Protein AF-X1BN57-F1 (afdb_monomer_lite)

Sequence (82 aa):
FPISVDYDDQYYPAIQFADDTYYVFWEDYRFYPPDRSIYAARVTSAGTVIDSAGRLILRDKAYSIDAAFDGVNFLAVIQNDC

Foldseek 3Di:
DDQEPADDDKDAWEWDDADQKIKIKIFDDNDDPDFRWIWIWIAGNVGRTPQNNTDTPGGAAWDYKYWDDPRDDIDIDIDHDD

pLDDT: mean 89.24, std 8.67, range [60.09, 97.62]

Secondary structure (DSSP, 8-state):
--S---SS-EEEEEEEEETTEEEEEEEE--STTT--EEEEEEEETTS-BSSTT-EEEE-S-EEEEEEEE-SS-EEEEEEEP-

Structure (mmCIF, N/CA/C/O backbone):
data_AF-X1BN57-F1
#
_entry.id   AF-X1BN57-F1
#
loop_
_atom_site.group_PDB
_atom_site.id
_atom_site.type_symbol
_atom_site.label_atom_id
_atom_site.label_alt_id
_atom_site.label_comp_id
_atom_site.label_asym_id
_atom_site.label_entity_id
_atom_site.label_seq_id
_atom_site.pdbx_PDB_ins_code
_atom_site.Cartn_x
_atom_site.Cartn_y
_atom_site.Cartn_z
_atom_site.occupancy
_atom_site.B_iso_or_equiv
_atom_site.auth_seq_id
_atom_site.auth_comp_id
_atom_site.auth_asym_id
_atom_site.auth_atom_id
_atom_site.pdbx_PDB_model_num
ATOM 1 N N . PHE A 1 1 ? 3.651 -8.808 13.048 1.00 67.75 1 PHE A N 1
ATOM 2 C CA . PHE A 1 1 ? 2.866 -9.458 11.985 1.00 67.75 1 PHE A CA 1
ATOM 3 C C . PHE A 1 1 ? 3.411 -8.942 10.662 1.00 67.75 1 PHE A C 1
ATOM 5 O O . PHE A 1 1 ? 3.483 -7.723 10.538 1.00 67.75 1 PHE A O 1
ATOM 12 N N . PRO A 1 2 ? 3.896 -9.800 9.751 1.00 84.25 2 PRO A N 1
ATOM 13 C CA . PRO A 1 2 ? 4.284 -9.353 8.414 1.00 84.25 2 PRO A CA 1
ATOM 14 C C . PRO A 1 2 ? 3.034 -8.943 7.618 1.00 84.25 2 PRO A C 1
ATOM 16 O O . PRO A 1 2 ? 1.969 -9.528 7.822 1.00 84.25 2 PRO A O 1
ATOM 19 N N . ILE A 1 3 ? 3.156 -7.927 6.759 1.00 87.94 3 ILE A N 1
ATOM 20 C CA . ILE A 1 3 ? 2.059 -7.458 5.892 1.00 87.94 3 ILE A CA 1
ATOM 21 C C . ILE A 1 3 ? 2.117 -8.156 4.533 1.00 87.94 3 ILE A C 1
ATOM 23 O O . ILE A 1 3 ? 1.134 -8.762 4.122 1.00 87.94 3 ILE A O 1
ATOM 27 N N . SER A 1 4 ? 3.281 -8.122 3.881 1.00 88.44 4 SER A N 1
ATOM 28 C CA . SER A 1 4 ? 3.601 -8.978 2.739 1.00 88.44 4 SER A CA 1
ATOM 29 C C . SER A 1 4 ? 4.439 -10.162 3.218 1.00 88.44 4 SER A C 1
ATOM 31 O O . SER A 1 4 ? 5.299 -10.004 4.089 1.00 88.44 4 SER A O 1
ATOM 33 N N . VAL A 1 5 ? 4.162 -11.344 2.672 1.00 88.81 5 VAL A N 1
ATOM 34 C CA . VAL A 1 5 ? 4.920 -12.586 2.915 1.00 88.81 5 VAL A CA 1
ATOM 35 C C . VAL A 1 5 ? 5.384 -13.234 1.608 1.00 88.81 5 VAL A C 1
ATOM 37 O O . VAL A 1 5 ? 5.803 -14.390 1.608 1.00 88.81 5 VAL A O 1
ATOM 40 N N . ASP A 1 6 ? 5.262 -12.507 0.498 1.00 88.50 6 ASP A N 1
ATOM 41 C CA . ASP A 1 6 ? 5.666 -12.975 -0.820 1.00 88.50 6 ASP A CA 1
ATOM 42 C C . ASP A 1 6 ? 7.185 -12.943 -1.002 1.00 88.50 6 ASP A C 1
ATOM 44 O O . ASP A 1 6 ? 7.931 -12.369 -0.208 1.00 88.50 6 ASP A O 1
ATOM 48 N N . TYR A 1 7 ? 7.632 -13.622 -2.055 1.00 84.44 7 TYR A N 1
ATOM 49 C CA . TYR A 1 7 ? 9.035 -13.672 -2.442 1.00 84.44 7 TYR A CA 1
ATOM 50 C C . TYR A 1 7 ? 9.524 -12.327 -3.005 1.00 84.44 7 TYR A C 1
ATOM 52 O O . TYR A 1 7 ? 8.725 -11.474 -3.392 1.00 84.44 7 TYR A O 1
ATOM 60 N N . ASP A 1 8 ? 10.850 -12.196 -3.082 1.00 88.00 8 ASP A N 1
ATOM 61 C CA . ASP A 1 8 ? 11.583 -10.995 -3.500 1.00 88.00 8 ASP A CA 1
ATOM 62 C C . ASP A 1 8 ? 11.396 -9.798 -2.560 1.00 88.00 8 ASP A C 1
ATOM 64 O O . ASP A 1 8 ? 10.925 -9.938 -1.430 1.00 88.00 8 ASP A O 1
ATOM 68 N N . ASP A 1 9 ? 11.881 -8.635 -2.985 1.00 88.75 9 ASP A N 1
ATOM 69 C CA . ASP A 1 9 ? 11.990 -7.472 -2.123 1.00 88.75 9 ASP A CA 1
ATOM 70 C C . ASP A 1 9 ? 10.673 -6.686 -2.027 1.00 88.75 9 ASP A C 1
ATOM 72 O O . ASP A 1 9 ? 9.956 -6.486 -3.016 1.00 88.75 9 ASP A O 1
ATOM 76 N N . GLN A 1 10 ? 10.400 -6.171 -0.826 1.00 89.50 10 GLN A N 1
ATOM 77 C CA . GLN A 1 10 ? 9.351 -5.188 -0.572 1.00 89.50 10 GLN A CA 1
ATOM 78 C C . GLN A 1 10 ? 9.959 -3.908 -0.008 1.00 89.50 10 GLN A C 1
ATOM 80 O O . GLN A 1 10 ? 10.664 -3.939 1.004 1.00 89.50 10 GLN A O 1
ATOM 85 N N . TYR A 1 11 ? 9.667 -2.776 -0.646 1.00 90.44 11 TYR A N 1
ATOM 86 C CA . TYR A 1 11 ? 10.290 -1.496 -0.320 1.00 90.44 11 TYR A CA 1
ATOM 87 C C . TYR A 1 11 ? 9.278 -0.368 -0.122 1.00 90.44 11 TYR A C 1
ATOM 89 O O . TYR A 1 11 ? 8.100 -0.481 -0.457 1.00 90.44 11 TYR A O 1
ATOM 97 N N . TYR A 1 12 ? 9.791 0.722 0.456 1.00 91.38 12 TYR A N 1
ATOM 98 C CA . TYR A 1 12 ? 9.143 2.030 0.562 1.00 91.38 12 TYR A CA 1
ATOM 99 C C . TYR A 1 12 ? 7.673 1.967 1.007 1.00 91.38 12 TYR A C 1
ATOM 101 O O . TYR A 1 12 ? 6.783 2.410 0.281 1.00 91.38 12 TYR A O 1
ATOM 109 N N . PRO A 1 13 ? 7.389 1.402 2.197 1.00 93.50 13 PRO A N 1
ATOM 110 C CA . PRO A 1 13 ? 6.022 1.324 2.663 1.00 93.50 13 PRO A CA 1
ATOM 111 C C . PRO A 1 13 ? 5.462 2.721 2.947 1.00 93.50 13 PRO A C 1
ATOM 113 O O . PRO A 1 13 ? 6.124 3.547 3.580 1.00 93.50 13 PRO A O 1
ATOM 116 N N . ALA A 1 14 ? 4.211 2.939 2.559 1.00 94.69 14 ALA A N 1
ATOM 117 C CA . ALA A 1 14 ? 3.421 4.101 2.944 1.00 94.69 14 ALA A CA 1
ATOM 118 C C . ALA A 1 14 ? 2.187 3.652 3.723 1.00 94.69 14 ALA A C 1
ATOM 120 O O . ALA A 1 14 ? 1.652 2.564 3.495 1.00 94.69 14 ALA A O 1
ATOM 121 N N . ILE A 1 15 ? 1.731 4.482 4.658 1.00 95.56 15 ILE A N 1
ATOM 122 C CA . ILE A 1 15 ? 0.594 4.160 5.516 1.00 95.56 15 ILE A CA 1
ATOM 123 C C . ILE A 1 15 ? -0.367 5.334 5.610 1.00 95.56 15 ILE A C 1
ATOM 125 O O . ILE A 1 15 ? 0.045 6.466 5.841 1.00 95.56 15 ILE A O 1
ATOM 129 N N . GLN A 1 16 ? -1.659 5.036 5.509 1.00 96.94 16 GLN A N 1
ATOM 130 C CA . GLN A 1 16 ? -2.729 5.986 5.785 1.00 96.94 16 GLN A CA 1
ATOM 131 C C . GLN A 1 16 ? -3.807 5.311 6.629 1.00 96.94 16 GLN A C 1
ATOM 133 O O . GLN A 1 16 ? -4.222 4.189 6.346 1.00 96.94 16 GLN A O 1
ATOM 138 N N . PHE A 1 17 ? -4.280 5.998 7.664 1.00 96.75 17 PHE A N 1
ATOM 139 C CA . PHE A 1 17 ? -5.421 5.544 8.453 1.00 96.75 17 PHE A CA 1
ATOM 140 C C . PHE A 1 17 ? -6.702 6.210 7.949 1.00 96.75 17 PHE A C 1
ATOM 142 O O . PHE A 1 17 ? -6.748 7.433 7.810 1.00 96.75 17 PHE A O 1
ATOM 149 N N . ALA A 1 18 ? -7.728 5.415 7.669 1.00 96.25 18 ALA A N 1
ATOM 150 C CA . ALA A 1 18 ? -9.042 5.894 7.258 1.00 96.25 18 ALA A CA 1
ATOM 151 C C . ALA A 1 18 ? -10.114 4.920 7.757 1.00 96.25 18 ALA A C 1
ATOM 153 O O . ALA A 1 18 ? -9.940 3.707 7.650 1.00 96.25 18 ALA A O 1
ATOM 154 N N . ASP A 1 19 ? -11.203 5.445 8.318 1.00 93.69 19 ASP A N 1
ATOM 155 C CA . ASP A 1 19 ? -12.376 4.664 8.740 1.00 93.69 19 ASP A CA 1
ATOM 156 C C . ASP A 1 19 ? -12.042 3.407 9.578 1.00 93.69 19 ASP A C 1
ATOM 158 O O . ASP A 1 19 ? -12.427 2.287 9.248 1.00 93.69 19 ASP A O 1
ATOM 162 N N . ASP A 1 20 ? -11.273 3.586 10.661 1.00 95.25 20 ASP A N 1
ATOM 163 C CA . ASP A 1 20 ? -10.817 2.519 11.579 1.00 95.25 20 ASP A CA 1
ATOM 164 C C . ASP A 1 20 ? -9.951 1.411 10.933 1.00 95.25 20 ASP A C 1
ATOM 166 O O . ASP A 1 20 ? -9.767 0.316 11.470 1.00 95.25 20 ASP A O 1
ATOM 170 N N . THR A 1 21 ? -9.385 1.699 9.761 1.00 96.94 21 THR A N 1
ATOM 171 C CA . THR A 1 21 ? -8.569 0.765 8.984 1.00 96.94 21 THR A CA 1
ATOM 172 C C . THR A 1 21 ? -7.256 1.419 8.568 1.00 96.94 21 THR A C 1
ATOM 174 O O . THR A 1 21 ? -7.220 2.541 8.061 1.00 96.94 21 THR A O 1
ATOM 177 N N . TYR A 1 22 ? -6.149 0.705 8.748 1.00 97.12 22 TYR A N 1
ATOM 178 C CA . TYR A 1 22 ? -4.871 1.075 8.153 1.00 97.12 22 TYR A CA 1
ATOM 179 C C . TYR A 1 22 ? -4.812 0.572 6.715 1.00 97.12 22 TYR A C 1
ATOM 181 O O . TYR A 1 22 ? -5.048 -0.605 6.448 1.00 97.12 22 TYR A O 1
ATOM 189 N N . TYR A 1 23 ? -4.440 1.454 5.804 1.00 96.81 23 TYR A N 1
ATOM 190 C CA . TYR A 1 23 ? -4.104 1.143 4.427 1.00 96.81 23 TYR A CA 1
ATOM 191 C C . TYR A 1 23 ? -2.590 1.198 4.325 1.00 96.81 23 TYR A C 1
ATOM 193 O O . TYR A 1 23 ? -1.993 2.259 4.507 1.00 96.81 23 TYR A O 1
ATOM 201 N N . VAL A 1 24 ? -1.977 0.043 4.102 1.00 96.50 24 VAL A N 1
ATOM 202 C CA . VAL A 1 24 ? -0.531 -0.090 3.947 1.00 96.50 24 VAL A CA 1
ATOM 203 C C . VAL A 1 24 ? -0.256 -0.333 2.480 1.00 96.50 24 VAL A C 1
ATOM 205 O O . VAL A 1 24 ? -0.811 -1.272 1.918 1.00 96.50 24 VAL A O 1
ATOM 208 N N . PHE A 1 25 ? 0.591 0.490 1.881 1.00 95.19 25 PHE A N 1
ATOM 209 C CA . PHE A 1 25 ? 1.049 0.366 0.504 1.00 95.19 25 PHE A CA 1
ATOM 210 C C . PHE A 1 25 ? 2.538 0.050 0.498 1.00 95.19 25 PHE A C 1
ATOM 212 O O . PHE A 1 25 ? 3.239 0.454 1.423 1.00 95.19 25 PHE A O 1
ATOM 219 N N . TRP A 1 26 ? 3.025 -0.662 -0.511 1.00 93.31 26 TRP A N 1
ATOM 220 C CA . TRP A 1 26 ? 4.450 -0.940 -0.678 1.00 93.31 26 TRP A CA 1
ATOM 221 C C . TRP A 1 26 ? 4.789 -1.211 -2.142 1.00 93.31 26 TRP A C 1
ATOM 223 O O . TRP A 1 26 ? 3.933 -1.626 -2.929 1.00 93.31 26 TRP A O 1
ATOM 233 N N . GLU A 1 27 ? 6.052 -0.996 -2.488 1.00 91.69 27 GLU A N 1
ATOM 234 C CA . GLU A 1 27 ? 6.631 -1.524 -3.717 1.00 91.69 27 GLU A CA 1
ATOM 235 C C . GLU A 1 27 ? 6.918 -3.002 -3.562 1.00 91.69 27 GLU A C 1
ATOM 237 O O . GLU A 1 27 ? 7.505 -3.423 -2.565 1.00 91.69 27 GLU A O 1
ATOM 242 N N . ASP A 1 28 ? 6.551 -3.774 -4.573 1.00 91.00 28 ASP A N 1
ATOM 243 C CA . ASP A 1 28 ? 6.710 -5.212 -4.571 1.00 91.00 28 ASP A CA 1
ATOM 244 C C . ASP A 1 28 ? 7.336 -5.706 -5.876 1.00 91.00 28 ASP A C 1
ATOM 246 O O . ASP A 1 28 ? 6.891 -5.362 -6.978 1.00 91.00 28 ASP A O 1
ATOM 250 N N . TYR A 1 29 ? 8.379 -6.522 -5.720 1.00 89.06 29 TYR A N 1
ATOM 251 C CA . TYR A 1 29 ? 9.204 -7.054 -6.801 1.00 89.06 29 TYR A CA 1
ATOM 252 C C . TYR A 1 29 ? 8.910 -8.524 -7.102 1.00 89.06 29 TYR A C 1
ATOM 254 O O . TYR A 1 29 ? 9.639 -9.135 -7.879 1.00 89.06 29 TYR A O 1
ATOM 262 N N . ARG A 1 30 ? 7.824 -9.093 -6.556 1.00 86.75 30 ARG A N 1
ATOM 263 C CA . ARG A 1 30 ? 7.463 -10.514 -6.723 1.00 86.75 30 ARG A CA 1
ATOM 264 C C . ARG A 1 30 ? 7.221 -10.965 -8.173 1.00 86.75 30 ARG A C 1
ATOM 266 O O . ARG A 1 30 ? 6.916 -12.135 -8.406 1.00 86.75 30 ARG A O 1
ATOM 273 N N . PHE A 1 31 ? 7.276 -10.060 -9.157 1.00 80.31 31 PHE A N 1
ATOM 274 C CA . PHE A 1 31 ? 7.144 -10.372 -10.582 1.00 80.31 31 PHE A CA 1
ATOM 275 C C . PHE A 1 31 ? 8.421 -10.025 -11.366 1.00 80.31 31 PHE A C 1
ATOM 277 O O . PHE A 1 31 ? 8.992 -8.947 -11.233 1.00 80.31 31 PHE A O 1
ATOM 284 N N . TYR A 1 32 ? 8.835 -10.965 -12.224 1.00 65.50 32 TYR A N 1
ATOM 285 C CA . TYR A 1 32 ? 10.058 -10.925 -13.039 1.00 65.50 32 TYR A CA 1
ATOM 286 C C . TYR A 1 32 ? 10.144 -9.665 -13.946 1.00 65.50 32 TYR A C 1
ATOM 288 O O . TYR A 1 32 ? 9.115 -9.208 -14.441 1.00 65.50 32 TYR A O 1
ATOM 296 N N . PRO A 1 33 ? 11.346 -9.094 -14.179 1.00 67.62 33 PRO A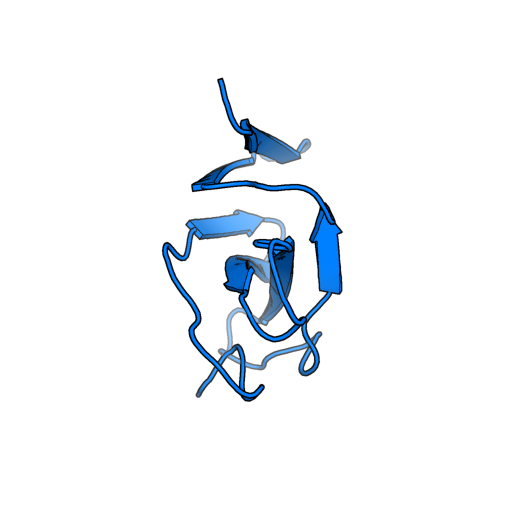 N 1
ATOM 297 C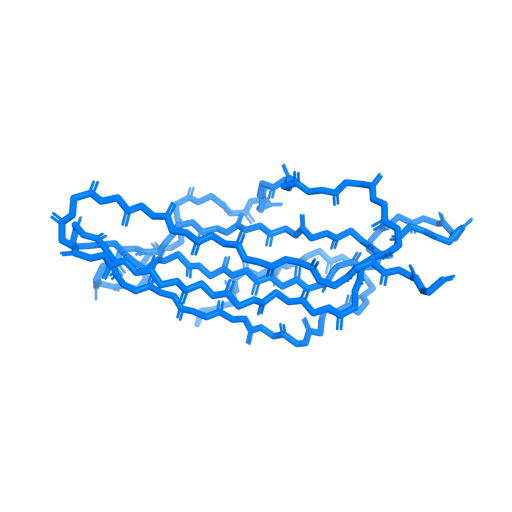 CA . PRO A 1 33 ? 11.533 -7.677 -14.499 1.00 67.62 33 PRO A CA 1
ATOM 298 C C . PRO A 1 33 ? 11.019 -7.129 -15.846 1.00 67.62 33 PRO A C 1
ATOM 300 O O . PRO A 1 33 ? 11.025 -7.844 -16.852 1.00 67.62 33 PRO A O 1
ATOM 303 N N . PRO A 1 34 ? 10.748 -5.799 -15.890 1.00 64.12 34 PRO A N 1
ATOM 304 C CA . PRO A 1 34 ? 10.929 -4.840 -14.793 1.00 64.12 34 PRO A CA 1
ATOM 305 C C . PRO A 1 34 ? 9.593 -4.372 -14.189 1.00 64.12 34 PRO A C 1
ATOM 307 O O . PRO A 1 34 ? 9.234 -3.211 -14.345 1.00 64.12 34 PRO A O 1
ATOM 310 N N . ASP A 1 35 ? 8.875 -5.236 -13.471 1.00 73.00 35 ASP A N 1
ATOM 311 C CA . ASP A 1 35 ? 7.601 -4.850 -12.850 1.00 73.00 35 ASP A CA 1
ATOM 312 C C . ASP A 1 35 ? 7.795 -4.514 -11.359 1.00 73.00 35 ASP A C 1
ATOM 314 O O . ASP A 1 35 ? 7.570 -5.355 -10.493 1.00 73.00 35 ASP A O 1
ATOM 318 N N . ARG A 1 36 ? 8.183 -3.268 -11.044 1.00 84.62 36 ARG A N 1
ATOM 319 C CA . ARG A 1 36 ? 8.040 -2.714 -9.680 1.00 84.62 36 ARG A CA 1
ATOM 320 C C . ARG A 1 36 ? 6.590 -2.322 -9.470 1.00 84.62 36 ARG A C 1
ATOM 322 O O . ARG A 1 36 ? 6.182 -1.261 -9.919 1.00 84.62 36 ARG A O 1
ATOM 329 N N . SER A 1 37 ? 5.798 -3.188 -8.862 1.00 89.00 37 SER A N 1
ATOM 330 C CA . SER A 1 37 ? 4.361 -2.947 -8.733 1.00 89.00 37 SER A CA 1
ATOM 331 C C . SER A 1 37 ? 4.024 -2.350 -7.374 1.00 89.00 37 SER A C 1
ATOM 333 O O . SER A 1 37 ? 4.642 -2.702 -6.373 1.00 89.00 37 SER A O 1
ATOM 335 N N . ILE A 1 38 ? 2.996 -1.505 -7.315 1.00 91.31 38 ILE A N 1
ATOM 336 C CA . ILE A 1 38 ? 2.456 -1.038 -6.038 1.00 91.31 38 ILE A CA 1
ATOM 337 C C . ILE A 1 38 ? 1.382 -2.007 -5.575 1.00 91.31 38 ILE A C 1
ATOM 339 O O . ILE A 1 38 ? 0.393 -2.247 -6.277 1.00 91.31 38 ILE A O 1
ATOM 343 N N . TYR A 1 39 ? 1.570 -2.529 -4.372 1.00 93.88 39 TYR A N 1
ATOM 344 C CA . TYR A 1 39 ? 0.595 -3.339 -3.663 1.00 93.88 39 TYR A CA 1
ATOM 345 C C . TYR A 1 39 ? 0.050 -2.594 -2.455 1.00 93.88 39 TYR A C 1
ATOM 347 O O . TYR A 1 39 ? 0.668 -1.657 -1.952 1.00 93.88 39 TYR A O 1
ATOM 355 N N . ALA A 1 40 ? -1.121 -3.022 -1.993 1.00 95.88 40 ALA A N 1
ATOM 356 C CA . ALA A 1 40 ? -1.705 -2.549 -0.754 1.00 95.88 40 ALA A CA 1
ATOM 357 C C . ALA A 1 40 ? -2.389 -3.660 0.038 1.00 95.88 40 ALA A C 1
ATOM 359 O O . ALA A 1 40 ? -2.884 -4.636 -0.521 1.00 95.88 40 ALA A O 1
ATOM 360 N N . ALA A 1 41 ? -2.496 -3.470 1.344 1.00 97.25 41 ALA A N 1
ATOM 361 C CA . ALA A 1 41 ? -3.295 -4.303 2.218 1.00 97.25 41 ALA A CA 1
ATOM 362 C C . ALA A 1 41 ? -3.995 -3.442 3.257 1.00 97.25 41 ALA A C 1
ATOM 364 O O . ALA A 1 41 ? -3.418 -2.498 3.804 1.00 97.25 41 ALA A O 1
ATOM 365 N N . ARG A 1 42 ? -5.241 -3.801 3.559 1.00 97.31 42 ARG A N 1
ATOM 366 C CA . ARG A 1 42 ? -5.927 -3.272 4.731 1.00 97.31 42 ARG A CA 1
ATOM 367 C C . ARG A 1 42 ? -5.516 -4.049 5.970 1.00 97.31 42 ARG A C 1
ATOM 369 O O . ARG A 1 42 ? -5.418 -5.277 5.944 1.00 97.31 42 ARG A O 1
ATOM 376 N N . VAL A 1 43 ? -5.329 -3.329 7.065 1.00 97.62 43 VAL A N 1
ATOM 377 C CA . VAL A 1 43 ? -5.019 -3.874 8.383 1.00 97.62 43 VAL A CA 1
ATOM 378 C C . VAL A 1 43 ? -5.980 -3.244 9.383 1.00 97.62 43 VAL A C 1
ATOM 380 O O . VAL A 1 43 ? -6.170 -2.031 9.389 1.00 97.62 43 VAL A O 1
ATOM 383 N N . THR A 1 44 ? -6.620 -4.056 10.219 1.00 96.62 44 THR A N 1
ATOM 384 C CA . THR A 1 44 ? -7.522 -3.541 11.261 1.00 96.62 44 THR A CA 1
ATOM 385 C C . THR A 1 44 ? -6.753 -2.720 12.299 1.00 96.62 44 THR A C 1
ATOM 387 O O . THR A 1 44 ? -5.545 -2.903 12.468 1.00 96.62 44 THR A O 1
ATOM 390 N N . SER A 1 45 ? -7.448 -1.880 13.071 1.00 95.38 45 SER A N 1
ATOM 391 C CA . SER A 1 45 ? -6.862 -1.174 14.224 1.00 95.38 45 SER A CA 1
ATOM 392 C C . SER A 1 45 ? -6.263 -2.114 15.285 1.00 95.38 45 SER A C 1
ATOM 394 O O . SER A 1 45 ? -5.338 -1.743 16.004 1.00 95.38 45 SER A O 1
ATOM 396 N N . ALA A 1 46 ? -6.710 -3.374 15.320 1.00 95.19 46 ALA A N 1
ATOM 397 C CA . ALA A 1 46 ? -6.144 -4.446 16.141 1.00 95.19 46 ALA A CA 1
ATOM 398 C C . ALA A 1 46 ? -4.915 -5.152 15.516 1.00 95.19 46 ALA A C 1
ATOM 400 O O . ALA A 1 46 ? -4.402 -6.112 16.090 1.00 95.19 46 ALA A O 1
ATOM 401 N N . GLY A 1 47 ? -4.448 -4.727 14.337 1.00 93.25 47 GLY A N 1
ATOM 402 C CA . GLY A 1 47 ? -3.266 -5.283 13.666 1.00 93.25 47 GLY A CA 1
ATOM 403 C C . GLY A 1 47 ? -3.515 -6.560 12.855 1.00 93.25 47 GLY A C 1
ATOM 404 O O . GLY A 1 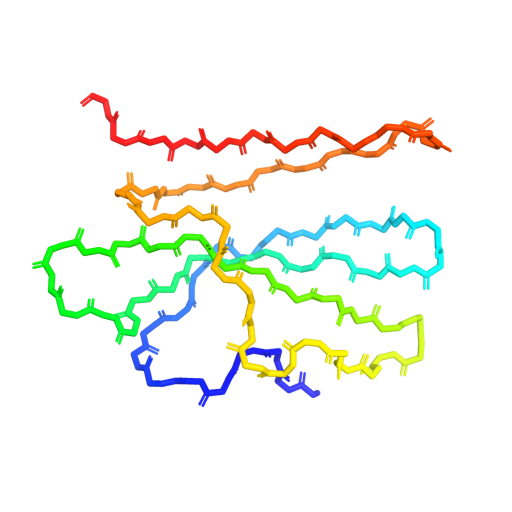47 ? -2.564 -7.264 12.519 1.00 93.25 47 GLY A O 1
ATOM 405 N N . THR A 1 48 ? -4.772 -6.891 12.541 1.00 95.38 48 THR A N 1
ATOM 406 C CA . THR A 1 48 ? -5.107 -8.053 11.699 1.00 95.38 48 THR A CA 1
ATOM 407 C C . THR A 1 48 ? -5.034 -7.674 10.225 1.00 95.38 48 THR A C 1
ATOM 409 O O . THR A 1 48 ? -5.747 -6.772 9.792 1.00 95.38 48 THR A O 1
ATOM 412 N N . VAL A 1 49 ? -4.202 -8.369 9.444 1.00 96.00 49 VAL A N 1
ATOM 413 C CA . VAL A 1 49 ? -4.100 -8.161 7.990 1.00 96.00 49 VAL A CA 1
ATOM 414 C C . VAL A 1 49 ? -5.328 -8.759 7.305 1.00 96.00 49 VAL A C 1
ATOM 416 O O . VAL A 1 49 ? -5.579 -9.957 7.412 1.00 96.00 49 VAL A O 1
ATOM 419 N N . ILE A 1 50 ? -6.097 -7.919 6.615 1.00 96.19 50 ILE A N 1
ATOM 420 C CA . ILE A 1 50 ? -7.335 -8.301 5.925 1.00 96.19 50 ILE A CA 1
ATOM 421 C C . ILE A 1 50 ? -7.016 -8.847 4.532 1.00 96.19 50 ILE A C 1
ATOM 423 O O . ILE A 1 50 ? -7.529 -9.890 4.137 1.00 96.19 50 ILE A O 1
ATOM 427 N N . ASP A 1 51 ? -6.152 -8.152 3.791 1.00 95.88 51 ASP A N 1
ATOM 428 C CA . ASP A 1 51 ? -5.774 -8.525 2.428 1.00 95.88 51 ASP A CA 1
ATOM 429 C C . ASP A 1 51 ? -4.388 -9.201 2.439 1.00 95.88 51 ASP A C 1
ATOM 431 O O . ASP A 1 51 ? -3.388 -8.610 2.039 1.00 95.88 51 ASP A O 1
ATOM 435 N N . SER A 1 52 ? -4.312 -10.435 2.946 1.00 91.31 52 SER A N 1
ATOM 436 C CA . SER A 1 52 ? -3.043 -11.128 3.251 1.00 91.31 52 SER A CA 1
ATOM 437 C C . SER A 1 52 ? -2.155 -11.462 2.048 1.00 91.31 52 SER A C 1
ATOM 439 O O . SER A 1 52 ? -0.954 -11.631 2.218 1.00 91.31 52 SER A O 1
ATOM 441 N N . ALA A 1 53 ? -2.721 -11.550 0.843 1.00 89.00 53 ALA A N 1
ATOM 442 C CA . ALA A 1 53 ? -1.953 -11.708 -0.397 1.00 89.00 53 ALA A CA 1
ATOM 443 C C . ALA A 1 53 ? -1.440 -10.365 -0.955 1.00 89.00 53 ALA A C 1
ATOM 445 O O . ALA A 1 53 ? -0.730 -10.334 -1.959 1.00 89.00 53 ALA A O 1
ATOM 446 N N . GLY A 1 54 ? -1.847 -9.248 -0.345 1.00 92.56 54 GLY A N 1
ATOM 447 C CA . GLY A 1 54 ? -1.777 -7.932 -0.955 1.00 92.56 54 GLY A CA 1
ATOM 448 C C . GLY A 1 54 ? -2.736 -7.788 -2.140 1.00 92.56 54 GLY A C 1
ATOM 449 O O . GLY A 1 54 ? -3.185 -8.746 -2.771 1.00 92.56 54 GLY A O 1
ATOM 450 N N . ARG A 1 55 ? -3.078 -6.545 -2.449 1.00 93.69 55 ARG A N 1
ATOM 451 C CA . ARG A 1 55 ? -3.873 -6.158 -3.610 1.00 93.69 55 ARG A CA 1
ATOM 452 C C . ARG A 1 55 ? -3.001 -5.332 -4.528 1.00 93.69 55 ARG A C 1
ATOM 454 O O . ARG A 1 55 ? -2.496 -4.297 -4.112 1.00 93.69 55 ARG A O 1
ATOM 461 N N . LEU A 1 56 ? -2.870 -5.771 -5.772 1.00 92.38 56 LEU A N 1
ATOM 462 C CA . LEU A 1 56 ? -2.213 -4.996 -6.813 1.00 92.38 56 LEU A CA 1
ATOM 463 C C . LEU A 1 56 ? -2.997 -3.700 -7.053 1.00 92.38 56 LEU A C 1
ATOM 465 O O . LEU A 1 56 ? -4.180 -3.748 -7.395 1.00 92.38 56 LEU A O 1
ATOM 469 N N . ILE A 1 57 ? -2.338 -2.562 -6.860 1.00 91.75 57 ILE A N 1
ATOM 470 C CA . ILE A 1 57 ? -2.881 -1.227 -7.127 1.00 91.75 57 ILE A CA 1
ATOM 471 C C . ILE A 1 57 ? -2.432 -0.754 -8.502 1.00 91.75 57 ILE A C 1
ATOM 473 O O . 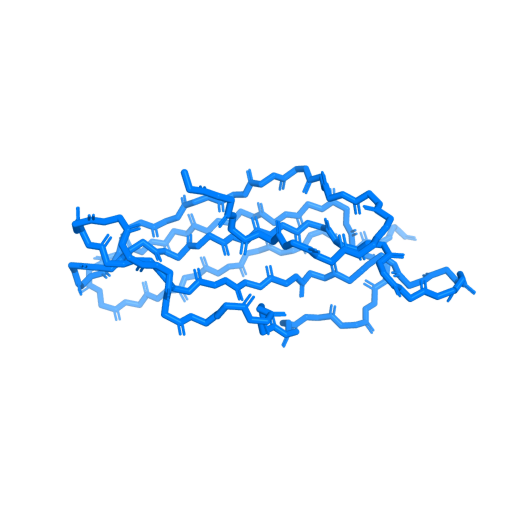ILE A 1 57 ? -3.250 -0.301 -9.299 1.00 91.75 57 ILE A O 1
ATOM 477 N N . LEU A 1 58 ? -1.139 -0.901 -8.790 1.00 89.06 58 LEU A N 1
ATOM 478 C CA . LEU A 1 58 ? -0.551 -0.489 -10.054 1.00 89.06 58 LEU A CA 1
ATOM 479 C C . LEU A 1 58 ? 0.500 -1.501 -10.498 1.00 89.06 58 LEU A C 1
ATOM 481 O O . LEU A 1 58 ? 1.403 -1.837 -9.734 1.00 89.06 58 LEU A O 1
ATOM 485 N N . ARG A 1 59 ? 0.379 -1.954 -11.749 1.00 86.69 59 ARG A N 1
ATOM 486 C CA . ARG A 1 59 ? 1.381 -2.776 -12.432 1.00 86.69 59 ARG A CA 1
ATOM 487 C C . ARG A 1 59 ? 2.072 -1.951 -13.505 1.00 86.69 59 ARG A C 1
ATOM 489 O O . ARG A 1 59 ? 1.753 -2.058 -14.684 1.00 86.69 59 ARG A O 1
ATOM 496 N N . ASP A 1 60 ? 2.960 -1.090 -13.055 1.00 78.94 60 ASP A N 1
ATOM 497 C CA . ASP A 1 60 ? 3.810 -0.244 -13.882 1.00 78.94 60 ASP A CA 1
ATOM 498 C C . ASP A 1 60 ? 5.006 0.164 -13.028 1.00 78.94 60 ASP A C 1
ATOM 500 O O . ASP A 1 60 ? 4.867 0.171 -11.808 1.00 78.94 60 ASP A O 1
ATOM 504 N N . LYS A 1 61 ? 6.150 0.492 -13.632 1.00 76.50 61 LYS A N 1
ATOM 505 C CA . LYS A 1 61 ? 7.368 0.869 -12.903 1.00 76.50 61 LYS A CA 1
ATOM 506 C C . LYS A 1 61 ? 7.128 2.095 -12.016 1.00 76.50 61 LYS A C 1
ATOM 508 O O . LYS A 1 61 ? 7.275 3.237 -12.455 1.00 76.50 61 LYS A O 1
ATOM 513 N N . ALA A 1 62 ? 6.794 1.834 -10.761 1.00 77.00 62 ALA A N 1
ATOM 514 C CA . ALA A 1 62 ? 6.512 2.833 -9.747 1.00 77.00 62 ALA A CA 1
ATOM 515 C C . ALA A 1 62 ? 7.534 2.743 -8.607 1.00 77.00 62 ALA A C 1
ATOM 517 O O . ALA A 1 62 ? 8.013 1.657 -8.280 1.00 77.00 62 ALA A O 1
ATOM 518 N N . TYR A 1 63 ? 7.889 3.902 -8.047 1.00 76.44 63 TYR A N 1
ATOM 519 C CA . TYR A 1 63 ? 9.047 4.074 -7.148 1.00 76.44 63 TYR A CA 1
ATOM 520 C C . TYR A 1 63 ? 8.726 4.811 -5.848 1.00 76.44 63 TYR A C 1
ATOM 522 O O . TYR A 1 63 ? 9.617 5.068 -5.039 1.00 76.44 63 TYR A O 1
ATOM 530 N N . SER A 1 64 ? 7.483 5.252 -5.684 1.00 81.62 64 SER A N 1
ATOM 531 C CA . SER A 1 64 ? 6.972 5.703 -4.399 1.00 81.62 64 SER A CA 1
ATOM 532 C C . SER A 1 64 ? 5.466 5.862 -4.463 1.00 81.62 64 SER A C 1
ATOM 534 O O . SER A 1 64 ? 4.877 6.094 -5.525 1.00 81.62 64 SER A O 1
ATOM 536 N N . ILE A 1 65 ? 4.852 5.761 -3.295 1.00 90.19 65 ILE A N 1
ATOM 537 C CA . ILE A 1 65 ? 3.458 6.098 -3.079 1.00 90.19 65 ILE A CA 1
ATOM 538 C C . ILE A 1 65 ? 3.358 6.951 -1.822 1.00 90.19 65 ILE A C 1
ATOM 540 O O . ILE A 1 65 ? 4.025 6.678 -0.827 1.00 90.19 65 ILE A O 1
ATOM 544 N N . ASP A 1 66 ? 2.516 7.974 -1.878 1.00 92.31 66 ASP A N 1
ATOM 545 C CA . ASP A 1 66 ? 2.068 8.713 -0.704 1.00 92.31 66 ASP A CA 1
ATOM 546 C C . ASP A 1 66 ? 0.545 8.811 -0.728 1.00 92.31 66 ASP A C 1
ATOM 548 O O . ASP A 1 66 ? -0.083 8.761 -1.791 1.00 92.31 66 ASP A O 1
ATOM 552 N N . ALA A 1 67 ? -0.061 8.897 0.447 1.00 94.06 67 ALA A N 1
ATOM 553 C CA . ALA A 1 67 ? -1.501 8.861 0.585 1.00 94.06 67 ALA A CA 1
ATOM 554 C C . ALA A 1 67 ? -1.989 9.784 1.696 1.00 94.06 67 ALA A C 1
ATOM 556 O O . ALA A 1 67 ? -1.368 9.905 2.746 1.00 94.06 67 ALA A O 1
ATOM 557 N N . ALA A 1 68 ? -3.148 10.393 1.466 1.00 96.50 68 ALA A N 1
ATOM 558 C CA . ALA A 1 68 ? -3.839 11.227 2.432 1.00 96.50 68 ALA A CA 1
ATOM 559 C C . ALA A 1 68 ? -5.339 10.928 2.420 1.00 96.50 68 ALA A C 1
ATOM 561 O O . ALA A 1 68 ? -5.930 10.635 1.378 1.00 96.50 68 ALA A O 1
ATOM 562 N N . PHE A 1 69 ? -5.963 11.040 3.589 1.00 96.69 69 PHE A N 1
ATOM 563 C CA . PHE A 1 69 ? -7.406 10.919 3.761 1.00 96.69 69 PHE A CA 1
ATOM 564 C C . PHE A 1 69 ? -7.943 12.178 4.442 1.00 96.69 69 PHE A C 1
ATOM 566 O O . PHE A 1 69 ? -7.434 12.575 5.489 1.00 96.69 69 PHE A O 1
ATOM 573 N N . ASP A 1 70 ? -8.960 12.807 3.856 1.00 96.00 70 ASP A N 1
ATOM 574 C CA . ASP A 1 70 ? -9.538 14.064 4.362 1.00 96.00 70 ASP A CA 1
ATOM 575 C C . ASP A 1 70 ? -10.728 13.852 5.327 1.00 96.00 70 ASP A C 1
ATOM 577 O O . ASP A 1 70 ? -11.361 14.816 5.759 1.00 96.00 70 ASP A O 1
ATOM 581 N N . GLY A 1 71 ? -11.031 12.596 5.677 1.00 95.88 71 GLY A N 1
ATOM 582 C CA . GLY A 1 71 ? -12.221 12.205 6.440 1.00 95.88 71 GLY A CA 1
ATOM 583 C C . GLY A 1 71 ? -13.387 11.724 5.570 1.00 95.88 71 GLY A C 1
ATOM 584 O O . GLY A 1 71 ? -14.366 11.212 6.108 1.00 95.88 71 GLY A O 1
ATOM 585 N N . VAL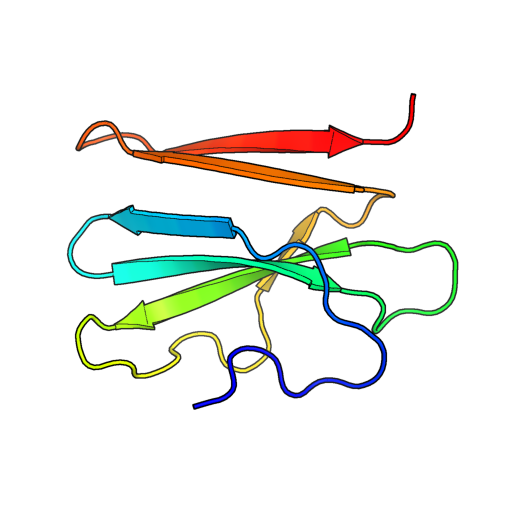 A 1 72 ? -13.296 11.880 4.246 1.00 94.94 72 VAL A N 1
ATOM 586 C CA . VAL A 1 72 ? -14.322 11.469 3.274 1.00 94.94 72 VAL A CA 1
ATOM 587 C C . VAL A 1 72 ? -13.700 10.807 2.040 1.00 94.94 72 VAL A C 1
ATOM 589 O O . VAL A 1 72 ? -14.174 9.772 1.578 1.00 94.94 72 VAL A O 1
ATOM 592 N N . ASN A 1 73 ? -12.638 11.395 1.501 1.00 93.88 73 ASN A N 1
ATOM 593 C CA . ASN A 1 73 ? -11.959 11.012 0.277 1.00 93.88 73 ASN A CA 1
ATOM 594 C C . ASN A 1 73 ? -10.531 10.577 0.561 1.00 93.88 73 ASN A C 1
ATOM 596 O O . ASN A 1 73 ? -9.822 11.151 1.391 1.00 93.88 73 ASN A O 1
ATOM 600 N N . PHE A 1 74 ? -10.097 9.597 -0.220 1.00 93.50 74 PHE A N 1
ATOM 601 C CA . PHE A 1 74 ? -8.739 9.094 -0.213 1.00 93.50 74 PHE A CA 1
ATOM 602 C C . PHE A 1 74 ? -8.014 9.583 -1.466 1.00 93.50 74 PHE A C 1
ATOM 604 O O . PHE A 1 74 ? -8.485 9.367 -2.584 1.00 93.50 74 PHE A O 1
ATOM 611 N N . LEU A 1 75 ? -6.861 10.217 -1.284 1.00 94.31 75 LEU A N 1
ATOM 612 C CA . LEU A 1 75 ? -5.949 10.580 -2.359 1.00 94.31 75 LEU A CA 1
ATOM 613 C C 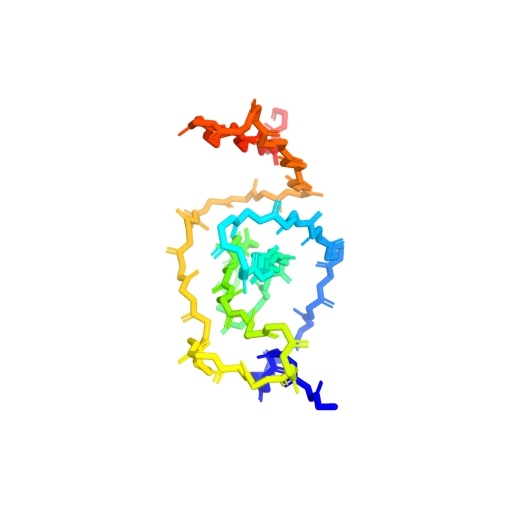. LEU A 1 75 ? -4.684 9.742 -2.217 1.00 94.31 75 LEU A C 1
ATOM 615 O O . LEU A 1 75 ? -4.054 9.764 -1.167 1.00 94.31 75 LEU A O 1
ATOM 619 N N . ALA A 1 76 ? -4.306 9.039 -3.281 1.00 92.06 76 ALA A N 1
ATOM 620 C CA . ALA A 1 76 ? -3.002 8.401 -3.403 1.00 92.06 76 ALA A CA 1
ATOM 621 C C . ALA A 1 76 ? -2.269 9.010 -4.598 1.00 92.06 76 ALA A C 1
ATOM 623 O O . ALA A 1 76 ? -2.850 9.152 -5.678 1.00 92.06 76 ALA A O 1
ATOM 624 N N . VAL A 1 77 ? -1.005 9.365 -4.403 1.00 92.31 77 VAL A N 1
ATOM 625 C CA . VAL A 1 77 ? -0.111 9.833 -5.459 1.00 92.31 77 VAL A CA 1
ATOM 626 C C . VAL A 1 77 ? 0.990 8.808 -5.641 1.00 92.31 77 VAL A C 1
ATOM 628 O O . VAL A 1 77 ? 1.554 8.314 -4.668 1.00 92.31 77 VAL A O 1
ATOM 631 N N . ILE A 1 78 ? 1.262 8.461 -6.892 1.00 89.31 78 ILE A N 1
ATOM 632 C CA . ILE A 1 78 ? 2.264 7.464 -7.245 1.00 89.31 78 ILE A CA 1
ATOM 633 C C . ILE A 1 78 ? 3.263 8.129 -8.175 1.00 89.31 78 ILE A C 1
ATOM 635 O O . ILE A 1 78 ? 2.877 8.785 -9.146 1.00 89.31 78 ILE A O 1
ATOM 639 N N . GLN A 1 79 ? 4.542 7.964 -7.862 1.00 85.56 79 GLN A N 1
ATOM 640 C CA . GLN A 1 79 ? 5.604 8.327 -8.780 1.00 85.56 79 GLN A CA 1
ATOM 641 C C . GLN A 1 79 ? 5.874 7.153 -9.717 1.00 85.56 79 GLN A C 1
ATOM 643 O O . GLN A 1 79 ? 6.320 6.091 -9.275 1.00 85.56 79 GLN A O 1
ATOM 648 N N . ASN A 1 80 ? 5.666 7.382 -11.009 1.00 74.25 80 ASN A N 1
ATOM 649 C CA . ASN A 1 80 ? 6.140 6.486 -12.059 1.00 74.25 80 ASN A CA 1
ATOM 650 C C . ASN A 1 80 ? 7.516 6.955 -12.556 1.00 74.25 80 ASN A C 1
ATOM 652 O O . ASN A 1 80 ? 7.979 8.037 -12.182 1.00 74.25 80 ASN A O 1
ATOM 656 N N . ASP A 1 81 ? 8.166 6.137 -13.387 1.00 72.44 81 ASP A N 1
ATOM 657 C CA . ASP A 1 81 ? 9.371 6.547 -14.121 1.00 72.44 81 ASP A CA 1
ATOM 658 C C . ASP A 1 81 ? 9.187 7.933 -14.786 1.00 72.44 81 ASP A C 1
ATOM 660 O O . ASP A 1 81 ? 8.090 8.293 -15.227 1.00 72.44 81 ASP A O 1
ATOM 664 N N . CYS A 1 82 ? 10.282 8.700 -14.847 1.00 60.09 82 CYS A N 1
ATOM 665 C CA . CYS A 1 82 ? 10.377 9.935 -15.630 1.00 60.09 82 CYS A CA 1
ATOM 666 C C . CYS A 1 82 ? 10.272 9.677 -17.140 1.00 60.09 82 CYS A C 1
ATOM 668 O O . CYS A 1 82 ? 10.822 8.651 -17.605 1.00 60.09 82 CYS A O 1
#

Organism: NCBI:txid412755

Radius of gyration: 12.59 Å; chains: 1; bounding box: 26×28×32 Å